Protein AF-J2X659-F1 (afdb_monomer_lite)

Secondary structure (DSSP, 8-state):
-PPPTT-SSS--HHHHHHHHHTPPP---EEEEEEEETTEEEEEEEE-SSS-EEPPSEEEEEEEEEEEEEE-SSEEEEE-SSEEEEEE-S--EE-TT-EEEEEEEEEEEEEEEEEEEE-

Radius of gyration: 15.5 Å; chains: 1; bounding box: 34×27×44 Å

Structure (mmCIF, N/CA/C/O backbone):
data_AF-J2X659-F1
#
_entry.id   AF-J2X659-F1
#
loop_
_atom_site.group_PDB
_atom_site.id
_atom_site.type_symbol
_atom_site.label_atom_id
_atom_site.label_alt_id
_atom_site.label_comp_id
_atom_site.label_asym_id
_atom_site.label_entity_id
_atom_site.label_seq_id
_atom_site.pdbx_PDB_ins_code
_atom_site.Cartn_x
_atom_site.Cartn_y
_atom_site.Cartn_z
_atom_site.occupancy
_atom_site.B_iso_or_equiv
_atom_site.auth_seq_id
_atom_site.auth_comp_id
_atom_site.auth_asym_id
_atom_site.auth_atom_id
_atom_site.pdbx_PDB_model_num
ATOM 1 N N . PRO A 1 1 ? -17.705 13.266 19.387 1.00 60.16 1 PRO A N 1
ATOM 2 C CA . PRO A 1 1 ? -17.904 13.437 17.926 1.00 60.16 1 PRO A CA 1
ATOM 3 C C . PRO A 1 1 ? -17.581 12.139 17.170 1.00 60.16 1 PRO A C 1
ATOM 5 O O . PRO A 1 1 ? -16.553 11.529 17.447 1.00 60.16 1 PRO A O 1
ATOM 8 N N . LEU A 1 2 ? -18.467 11.701 16.269 1.00 69.88 2 LEU A N 1
ATOM 9 C CA . LEU A 1 2 ? -18.193 10.577 15.367 1.00 69.88 2 LEU A CA 1
ATOM 10 C C . LEU A 1 2 ? -17.321 11.067 14.196 1.00 69.88 2 LEU A C 1
ATOM 12 O O . LEU A 1 2 ? -17.586 12.156 13.682 1.00 69.88 2 LEU A O 1
ATOM 16 N N . PRO A 1 3 ? -16.293 10.311 13.781 1.00 64.50 3 PRO A N 1
ATOM 17 C CA . PRO A 1 3 ? -15.435 10.679 12.663 1.00 64.50 3 PRO A CA 1
ATOM 18 C C . PRO A 1 3 ? -16.218 10.618 11.355 1.00 64.50 3 PRO A C 1
ATOM 20 O O . PRO A 1 3 ? -16.951 9.665 11.084 1.00 64.50 3 PRO A O 1
ATOM 23 N N . LEU A 1 4 ? -16.031 11.642 10.531 1.00 73.00 4 LEU A N 1
ATOM 24 C CA . LEU A 1 4 ? -16.535 11.662 9.165 1.00 73.00 4 LEU A CA 1
ATOM 25 C C . LEU A 1 4 ? -15.557 10.939 8.232 1.00 73.00 4 LEU A C 1
ATOM 27 O O . LEU A 1 4 ? -14.372 10.777 8.538 1.00 73.00 4 LEU A O 1
ATOM 31 N N . ALA A 1 5 ? -16.046 10.522 7.064 1.00 62.88 5 ALA A N 1
ATOM 32 C CA . ALA A 1 5 ? -15.188 9.974 6.022 1.00 62.88 5 ALA A CA 1
ATOM 33 C C . ALA A 1 5 ? -14.087 10.990 5.658 1.00 62.88 5 ALA A C 1
ATOM 35 O O . ALA A 1 5 ? -14.376 12.135 5.316 1.00 62.88 5 ALA A O 1
ATOM 36 N N . GLY A 1 6 ? -12.824 10.570 5.759 1.00 61.81 6 GLY A N 1
ATOM 37 C CA . GLY A 1 6 ? -11.662 11.419 5.479 1.00 61.81 6 GLY A CA 1
ATOM 38 C C . GLY A 1 6 ? -11.136 12.233 6.665 1.00 61.81 6 GLY A C 1
ATOM 39 O O . GLY A 1 6 ? -10.159 12.963 6.492 1.00 61.81 6 GLY A O 1
ATOM 40 N N . ASP A 1 7 ? -11.711 12.104 7.866 1.00 67.56 7 ASP A N 1
ATOM 41 C CA . ASP A 1 7 ? -11.175 12.777 9.050 1.00 67.56 7 ASP A CA 1
ATOM 42 C C . ASP A 1 7 ? -9.809 12.188 9.446 1.00 67.56 7 ASP A C 1
ATOM 44 O O . ASP A 1 7 ? -9.681 11.045 9.890 1.00 67.56 7 ASP A O 1
ATOM 48 N N . ARG A 1 8 ? -8.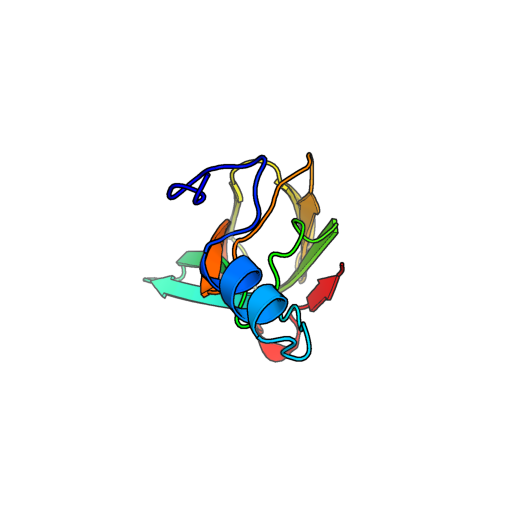745 12.976 9.252 1.00 66.75 8 ARG A N 1
ATOM 49 C CA . ARG A 1 8 ? -7.361 12.527 9.473 1.00 66.75 8 ARG A CA 1
ATOM 50 C C . ARG A 1 8 ? -6.982 12.530 10.955 1.00 66.75 8 ARG A C 1
ATOM 52 O O . ARG A 1 8 ? -6.006 11.877 11.319 1.00 66.75 8 ARG A O 1
ATOM 59 N N . ARG A 1 9 ? -7.742 13.222 11.815 1.00 73.62 9 ARG A N 1
ATOM 60 C CA . ARG A 1 9 ? -7.416 13.387 13.246 1.00 73.62 9 ARG A CA 1
ATOM 61 C C . ARG A 1 9 ? -8.072 12.356 14.156 1.00 73.62 9 ARG A C 1
ATOM 63 O O . ARG A 1 9 ? -7.558 12.102 15.238 1.00 73.62 9 ARG A O 1
ATOM 70 N N . ALA A 1 10 ? -9.170 11.754 13.718 1.00 79.69 10 ALA A N 1
ATOM 71 C CA . ALA A 1 10 ? -9.871 10.708 14.450 1.00 79.69 10 ALA A CA 1
ATOM 72 C C . ALA A 1 10 ? -9.705 9.367 13.734 1.00 79.69 10 ALA A C 1
ATOM 74 O O . ALA A 1 10 ? -9.568 9.346 12.515 1.00 79.69 10 ALA A O 1
ATOM 75 N N . TRP A 1 11 ? -9.697 8.256 14.470 1.00 83.31 11 TRP A N 1
ATOM 76 C CA . TRP A 1 11 ? -9.741 6.914 13.878 1.00 83.31 11 TRP A CA 1
ATOM 77 C C . TRP A 1 11 ? -10.950 6.751 12.951 1.00 83.31 11 TRP A C 1
ATOM 79 O O . TRP A 1 11 ? -11.965 7.415 13.142 1.00 83.31 11 TRP A O 1
ATOM 89 N N . SER A 1 12 ? -10.869 5.858 11.962 1.00 88.00 12 SER A N 1
ATOM 90 C CA . SER A 1 12 ? -12.042 5.494 11.160 1.00 88.00 12 SER A CA 1
ATOM 91 C C . SER A 1 12 ? -13.165 4.904 12.025 1.00 88.00 12 SER A C 1
ATOM 93 O O . SER A 1 12 ? -12.923 4.387 13.119 1.00 88.00 12 SER A O 1
ATOM 95 N N . LEU A 1 13 ? -14.405 4.939 11.520 1.00 88.75 13 LEU A N 1
ATOM 96 C CA . LEU A 1 13 ? -15.563 4.341 12.202 1.00 88.75 13 LEU A CA 1
ATOM 97 C C . LEU A 1 13 ? -15.360 2.849 12.499 1.00 88.75 13 LEU A C 1
ATOM 99 O O . LEU A 1 13 ? -15.757 2.383 13.565 1.00 88.75 13 LEU A O 1
ATOM 103 N N . THR A 1 14 ? -14.708 2.119 11.592 1.00 90.31 14 THR A N 1
ATOM 104 C CA . THR A 1 14 ? -14.374 0.701 11.775 1.00 90.31 14 THR A CA 1
ATOM 105 C C . THR A 1 14 ? -13.456 0.506 12.979 1.00 90.31 14 THR A C 1
ATOM 107 O O . THR A 1 14 ? -13.776 -0.280 13.872 1.00 90.31 14 THR A O 1
ATOM 110 N N . THR A 1 15 ? -12.370 1.281 13.044 1.00 92.12 15 THR A N 1
ATOM 111 C CA . THR A 1 15 ? -11.409 1.232 14.153 1.00 92.12 15 THR A CA 1
ATOM 112 C C . THR A 1 15 ? -12.052 1.653 15.472 1.00 92.12 15 THR A C 1
ATOM 114 O O . THR A 1 15 ? -11.901 0.963 16.477 1.00 92.12 15 THR A O 1
ATOM 117 N N . LEU A 1 16 ? -12.836 2.738 15.488 1.00 90.88 16 LEU A N 1
ATOM 118 C CA . LEU A 1 16 ? -13.556 3.148 16.699 1.00 90.88 16 LEU A CA 1
ATOM 119 C C . LEU A 1 16 ? -14.532 2.082 17.185 1.00 90.88 16 LEU A C 1
ATOM 121 O O . LEU A 1 16 ? -14.620 1.845 18.387 1.00 90.88 16 LEU A O 1
ATOM 125 N N . GLY A 1 17 ? -15.261 1.444 16.269 1.00 91.12 17 GLY A N 1
ATOM 126 C CA . GLY A 1 17 ? -16.185 0.372 16.612 1.00 91.12 17 GLY A CA 1
ATOM 127 C C . GLY A 1 17 ? -15.473 -0.818 17.254 1.00 91.12 17 GLY A C 1
ATOM 128 O O . GLY A 1 17 ? -15.959 -1.337 18.254 1.00 91.12 17 GLY A O 1
ATOM 129 N N . ALA A 1 18 ? -14.320 -1.219 16.710 1.00 92.19 18 ALA A N 1
ATOM 130 C CA . ALA A 1 18 ? -13.505 -2.303 17.259 1.00 92.19 18 ALA A CA 1
ATOM 131 C C . ALA A 1 18 ? -12.998 -1.975 18.672 1.00 92.19 18 ALA A C 1
ATOM 133 O O . ALA A 1 18 ? -13.172 -2.772 19.592 1.00 92.19 18 ALA A O 1
ATOM 134 N N . VAL A 1 19 ? -12.476 -0.760 18.875 1.00 92.81 19 VAL A N 1
ATOM 135 C CA . VAL A 1 19 ? -12.030 -0.291 20.197 1.00 92.81 19 VAL A CA 1
ATOM 136 C C . VAL A 1 19 ? -13.182 -0.264 21.200 1.00 92.81 19 VAL A C 1
ATOM 138 O O . VAL A 1 19 ? -13.035 -0.760 22.312 1.00 92.81 19 VAL A O 1
ATOM 141 N N . ALA A 1 20 ? -14.337 0.284 20.816 1.00 93.62 20 ALA A N 1
ATOM 142 C CA . ALA A 1 20 ? -15.493 0.394 21.704 1.00 93.62 20 ALA A CA 1
ATOM 143 C C . ALA A 1 20 ? -16.037 -0.973 22.151 1.00 93.62 20 ALA A C 1
ATOM 145 O O . ALA A 1 20 ? -16.585 -1.081 23.246 1.00 93.62 20 ALA A O 1
ATOM 146 N N . ARG A 1 21 ? -15.884 -2.012 21.320 1.00 94.62 21 ARG A N 1
ATOM 147 C CA . ARG A 1 21 ? -16.257 -3.395 21.655 1.00 94.62 21 ARG A CA 1
ATOM 148 C C . ARG A 1 21 ? -15.168 -4.169 22.402 1.00 94.62 21 ARG A C 1
ATOM 150 O O . ARG A 1 21 ? -15.463 -5.235 22.930 1.00 94.62 21 ARG A O 1
ATOM 157 N N . GLY A 1 22 ? -13.943 -3.645 22.467 1.00 93.50 22 GLY A N 1
ATOM 158 C CA . GLY A 1 22 ? -12.792 -4.367 23.010 1.00 93.50 22 GLY A CA 1
ATOM 159 C C . GLY A 1 22 ? -12.288 -5.486 22.092 1.00 93.50 22 GLY A C 1
ATOM 160 O O . GLY A 1 22 ? -11.704 -6.452 22.579 1.00 93.50 22 GLY A O 1
ATOM 161 N N . ASP A 1 23 ? -12.523 -5.374 20.781 1.00 94.88 23 ASP A N 1
ATOM 162 C CA . ASP A 1 23 ? -12.028 -6.338 19.798 1.00 94.88 23 ASP A CA 1
ATOM 163 C C . ASP A 1 23 ? -10.489 -6.298 19.747 1.00 94.88 23 ASP A C 1
ATOM 165 O O . ASP A 1 23 ? -9.871 -5.239 19.896 1.00 94.88 23 ASP A O 1
ATOM 169 N N . ALA A 1 24 ? -9.856 -7.443 19.470 1.00 94.12 24 ALA A N 1
ATOM 170 C CA . ALA A 1 24 ? -8.429 -7.467 19.165 1.00 94.12 24 ALA A CA 1
ATOM 171 C C . ALA A 1 24 ? -8.159 -6.625 17.909 1.00 94.12 24 ALA A C 1
ATOM 173 O O . ALA A 1 24 ? -8.783 -6.828 16.862 1.00 94.12 24 ALA A O 1
ATOM 174 N N . LEU A 1 25 ? -7.249 -5.660 18.031 1.00 94.25 25 LEU A N 1
ATOM 175 C CA . LEU A 1 25 ? -6.892 -4.756 16.947 1.00 94.25 25 LEU A CA 1
ATOM 176 C C . LEU A 1 25 ? -5.790 -5.367 16.093 1.00 94.25 25 LEU A C 1
ATOM 178 O O . LEU A 1 25 ? -4.781 -5.842 16.609 1.00 94.25 25 LEU A O 1
ATOM 182 N N . ASP A 1 26 ? -5.985 -5.307 14.786 1.00 93.94 26 ASP A N 1
ATOM 183 C CA . ASP A 1 26 ? -5.099 -5.899 13.804 1.00 93.94 26 ASP A CA 1
ATOM 184 C C . ASP A 1 26 ? -5.018 -5.006 12.562 1.00 93.94 26 ASP A C 1
ATOM 186 O O . ASP A 1 26 ? -6.032 -4.597 11.983 1.00 93.94 26 ASP A O 1
ATOM 190 N N . SER A 1 27 ? -3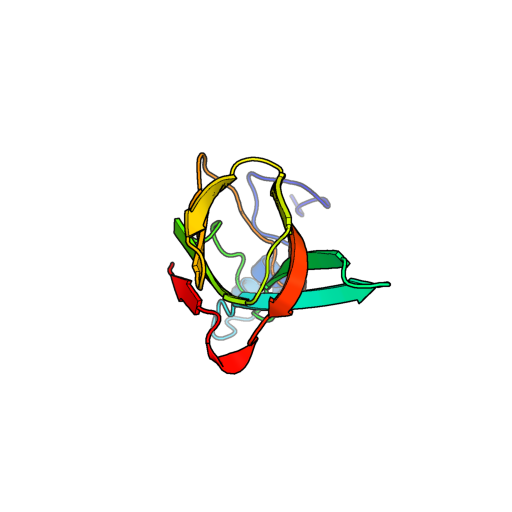.786 -4.692 12.166 1.00 88.69 27 SER A N 1
ATOM 191 C CA . SER A 1 27 ? -3.456 -3.982 10.934 1.00 88.69 27 SER A CA 1
ATOM 192 C C . SER A 1 27 ? -2.885 -4.973 9.929 1.00 88.69 27 SER A C 1
ATOM 194 O O . SER A 1 27 ? -1.795 -5.506 10.137 1.00 88.69 27 SER A O 1
ATOM 196 N N . ARG A 1 28 ? -3.580 -5.176 8.808 1.00 93.06 28 ARG A N 1
ATOM 197 C CA . ARG A 1 28 ? -3.121 -6.058 7.728 1.00 93.06 28 ARG A CA 1
ATOM 198 C C . ARG A 1 28 ? -3.137 -5.320 6.409 1.00 93.06 28 ARG A C 1
ATOM 200 O O . ARG A 1 28 ? -4.201 -5.064 5.851 1.00 93.06 28 ARG A O 1
ATOM 207 N N . LEU A 1 29 ? -1.950 -4.991 5.915 1.00 93.25 29 LEU A N 1
ATOM 208 C CA . LEU A 1 29 ? -1.770 -4.405 4.596 1.00 93.25 29 LEU A CA 1
ATOM 209 C C . LEU A 1 29 ? -1.496 -5.499 3.568 1.00 93.25 29 LEU A C 1
ATOM 211 O O . LEU A 1 29 ? -0.733 -6.428 3.810 1.00 93.25 29 LEU A O 1
ATOM 215 N N . SER A 1 30 ? -2.114 -5.346 2.406 1.00 92.56 30 SER A N 1
ATOM 216 C CA . SER A 1 30 ? -1.906 -6.192 1.234 1.00 92.56 30 SER A CA 1
ATOM 217 C C . SER A 1 30 ? -1.670 -5.309 0.018 1.00 92.56 30 SER A C 1
ATOM 219 O O . SER A 1 30 ? -2.253 -4.225 -0.071 1.00 92.56 30 SER A O 1
ATOM 221 N N . VAL A 1 31 ? -0.811 -5.758 -0.894 1.00 93.56 31 VAL A N 1
ATOM 222 C CA . VAL A 1 31 ? -0.659 -5.131 -2.208 1.00 93.56 31 VAL A CA 1
ATOM 223 C C . VAL A 1 31 ? -1.740 -5.689 -3.123 1.00 93.56 31 VAL A C 1
ATOM 225 O O . VAL A 1 31 ? -1.864 -6.900 -3.276 1.00 93.56 31 VAL A O 1
ATOM 228 N N . GLU A 1 32 ? -2.492 -4.801 -3.755 1.00 93.81 32 GLU A N 1
ATOM 229 C CA . GLU A 1 32 ? -3.438 -5.131 -4.810 1.00 93.81 32 GLU A CA 1
ATOM 230 C C . GLU A 1 32 ? -2.930 -4.559 -6.127 1.00 93.81 32 GLU A C 1
ATOM 232 O O . GLU A 1 32 ? -2.626 -3.364 -6.218 1.00 93.81 32 GLU A O 1
ATOM 237 N N . LEU A 1 33 ? -2.850 -5.425 -7.140 1.00 92.75 33 LEU A N 1
ATOM 238 C CA . LEU A 1 33 ? -2.520 -5.033 -8.504 1.00 92.75 33 LEU A CA 1
ATOM 239 C C . LEU A 1 33 ? -3.742 -5.228 -9.391 1.00 92.75 33 LEU A C 1
ATOM 241 O O . LEU A 1 33 ? -4.305 -6.323 -9.430 1.00 92.75 33 LEU A O 1
ATOM 245 N N . SER A 1 34 ? -4.101 -4.192 -10.138 1.00 92.50 34 SER A N 1
ATOM 246 C CA . SER A 1 34 ? -5.079 -4.288 -11.218 1.00 92.50 34 SER A CA 1
ATOM 247 C C . SER A 1 34 ? -4.343 -4.176 -12.544 1.00 92.50 34 SER A C 1
ATOM 249 O O . SER A 1 34 ? -3.693 -3.165 -12.793 1.00 92.50 34 SER A O 1
ATOM 251 N N . ALA A 1 35 ? -4.405 -5.221 -13.369 1.00 90.94 35 ALA A N 1
ATOM 252 C CA . ALA A 1 35 ? -3.709 -5.271 -14.649 1.00 90.94 35 ALA A CA 1
ATOM 253 C C . ALA A 1 35 ? -4.672 -4.996 -15.810 1.00 90.94 35 ALA A C 1
ATOM 255 O O . ALA A 1 35 ? -5.705 -5.655 -15.931 1.00 90.94 35 ALA A O 1
ATOM 256 N N . GLN A 1 36 ? -4.299 -4.074 -16.693 1.00 90.50 36 GLN A N 1
ATOM 257 C CA . GLN A 1 36 ? -5.003 -3.785 -17.936 1.00 90.50 36 GLN A CA 1
ATOM 258 C C . GLN A 1 36 ? -3.983 -3.500 -19.044 1.00 90.50 36 GLN A C 1
ATOM 260 O O . GLN A 1 36 ? -3.221 -2.542 -18.966 1.00 90.50 36 GLN A O 1
ATOM 265 N N . ASP A 1 37 ? -3.927 -4.356 -20.067 1.00 86.94 37 ASP A N 1
ATOM 266 C CA . ASP A 1 37 ? -3.050 -4.192 -21.241 1.00 86.94 37 ASP A CA 1
ATOM 267 C C . ASP A 1 37 ? -1.572 -3.898 -20.894 1.00 86.94 37 ASP A C 1
ATOM 269 O O . ASP A 1 37 ? -0.939 -2.973 -21.416 1.00 86.94 37 ASP A O 1
ATOM 273 N N . GLY A 1 38 ? -1.023 -4.675 -19.952 1.00 85.19 38 GLY A N 1
ATOM 274 C CA . GLY A 1 38 ? 0.365 -4.556 -19.481 1.00 85.19 38 GLY A CA 1
ATOM 275 C C . GLY A 1 38 ? 0.634 -3.362 -18.559 1.00 85.19 38 GLY A C 1
ATOM 276 O O . GLY A 1 38 ? 1.764 -3.195 -18.103 1.00 85.19 38 GLY A O 1
ATOM 277 N N . LEU A 1 39 ? -0.379 -2.541 -18.272 1.00 92.00 39 LEU A N 1
ATOM 278 C CA . LEU A 1 39 ? -0.363 -1.526 -17.226 1.00 92.00 39 LEU A CA 1
ATOM 279 C C . LEU A 1 39 ? -0.889 -2.135 -15.924 1.00 92.00 39 LEU A C 1
ATOM 281 O O . LEU A 1 39 ? -1.927 -2.788 -15.922 1.00 92.00 39 LEU A O 1
ATOM 285 N N . TYR A 1 40 ? -0.183 -1.908 -14.826 1.00 94.75 40 TYR A N 1
ATOM 286 C CA . TYR A 1 40 ? -0.540 -2.362 -13.492 1.00 94.75 40 TYR A CA 1
ATOM 287 C C . TYR A 1 40 ? -0.766 -1.147 -12.603 1.00 94.75 40 TYR A C 1
ATOM 289 O O . TYR A 1 40 ? 0.179 -0.409 -12.323 1.00 94.75 40 TYR A O 1
ATOM 297 N N . ASP A 1 41 ? -1.990 -0.967 -12.122 1.00 94.88 41 ASP A N 1
ATOM 298 C CA . ASP A 1 41 ? -2.269 -0.056 -11.018 1.00 94.88 41 ASP A CA 1
ATOM 299 C C . ASP A 1 41 ? -1.899 -0.741 -9.707 1.00 94.88 41 ASP A C 1
ATOM 301 O O . ASP A 1 41 ? -2.343 -1.857 -9.428 1.00 94.88 41 ASP A O 1
ATOM 305 N N . ILE A 1 42 ? -1.083 -0.070 -8.900 1.00 94.94 42 ILE A N 1
ATOM 306 C CA . ILE A 1 42 ? -0.550 -0.591 -7.645 1.00 94.94 42 ILE A CA 1
ATOM 307 C C . ILE A 1 42 ? -1.228 0.143 -6.499 1.00 94.94 42 ILE A C 1
ATOM 309 O O . ILE A 1 42 ? -1.140 1.370 -6.367 1.00 94.94 42 ILE A O 1
ATOM 313 N N . SER A 1 43 ? -1.865 -0.612 -5.612 1.00 94.94 43 SER A N 1
ATOM 314 C CA . SER A 1 43 ? -2.493 -0.054 -4.422 1.00 94.94 43 SER A CA 1
ATOM 315 C C . SER A 1 43 ? -2.267 -0.914 -3.186 1.00 94.94 43 SER A C 1
ATOM 317 O O . SER A 1 43 ? -1.947 -2.094 -3.268 1.00 94.94 43 SER A O 1
ATOM 319 N N . LEU A 1 44 ? -2.403 -0.295 -2.019 1.00 94.50 44 LEU A N 1
ATOM 320 C CA . LEU A 1 44 ? -2.399 -0.958 -0.725 1.00 94.50 44 LEU A CA 1
ATOM 321 C C . LEU A 1 44 ? -3.819 -1.010 -0.193 1.00 94.50 44 LEU A C 1
ATOM 323 O O . LEU A 1 44 ? -4.490 0.024 -0.146 1.00 94.50 44 LEU A O 1
ATOM 327 N N . ARG A 1 45 ? -4.240 -2.175 0.290 1.00 94.88 45 ARG A N 1
ATOM 328 C CA . ARG A 1 45 ? -5.512 -2.349 0.987 1.00 94.88 45 ARG A CA 1
ATOM 329 C C . ARG A 1 45 ? -5.280 -2.763 2.427 1.00 94.88 45 ARG A C 1
ATOM 331 O O . ARG A 1 45 ? -4.578 -3.741 2.684 1.00 94.88 45 ARG A O 1
ATOM 338 N N . ASN A 1 46 ? -5.888 -2.023 3.351 1.00 95.31 46 ASN A N 1
ATOM 339 C CA . ASN A 1 46 ? -5.937 -2.392 4.757 1.00 95.31 46 ASN A CA 1
ATOM 340 C C . ASN A 1 46 ? -7.137 -3.312 4.992 1.00 95.31 46 ASN A C 1
ATOM 342 O O . ASN A 1 46 ? -8.282 -2.868 5.005 1.00 95.31 46 ASN A O 1
ATOM 346 N N . GLN A 1 47 ? -6.869 -4.601 5.158 1.00 94.94 47 GLN A N 1
ATOM 347 C CA . GLN A 1 47 ? -7.867 -5.637 5.429 1.00 94.94 47 GLN A CA 1
ATOM 348 C C . GLN A 1 47 ? -8.120 -5.832 6.936 1.00 94.94 47 GLN A C 1
ATOM 350 O O . GLN A 1 47 ? -8.930 -6.673 7.328 1.00 94.94 47 GLN A O 1
ATOM 355 N N . GLY A 1 48 ? -7.403 -5.088 7.780 1.00 93.94 48 GLY A N 1
ATOM 356 C CA . GLY A 1 48 ? -7.538 -5.107 9.229 1.00 93.94 48 GLY A CA 1
ATOM 357 C C . GLY A 1 48 ? -8.692 -4.248 9.749 1.00 93.94 48 GLY A C 1
ATOM 358 O O . GLY A 1 48 ? -9.370 -3.541 8.998 1.00 93.94 48 GLY A O 1
ATOM 359 N N . ASN A 1 49 ? -8.889 -4.299 11.066 1.00 94.44 49 ASN A N 1
ATOM 360 C CA . ASN A 1 49 ? -9.834 -3.450 11.797 1.00 94.44 49 ASN A CA 1
ATOM 361 C C . ASN A 1 49 ? -9.151 -2.246 12.470 1.00 94.44 49 ASN A C 1
ATOM 363 O O . ASN A 1 49 ? -9.840 -1.454 13.107 1.00 94.44 49 ASN A O 1
ATOM 367 N N . LEU A 1 50 ? -7.830 -2.103 12.315 1.00 94.81 50 LEU A N 1
ATOM 368 C CA . LEU A 1 50 ? -7.041 -0.988 12.821 1.00 94.81 50 LEU A CA 1
ATOM 369 C C . LEU A 1 50 ? -6.526 -0.115 11.674 1.00 94.81 50 LEU A C 1
ATOM 371 O O . LEU A 1 50 ? -5.862 -0.586 10.749 1.00 94.81 50 LEU A O 1
ATOM 375 N N . ASP A 1 51 ? -6.790 1.187 11.756 1.00 93.31 51 ASP A N 1
ATOM 376 C CA . ASP A 1 51 ? -6.181 2.185 10.880 1.00 93.31 51 ASP A CA 1
ATOM 377 C C . ASP A 1 51 ? -4.650 2.073 10.924 1.00 93.31 51 ASP A C 1
ATOM 379 O O . ASP A 1 51 ? -4.050 2.053 11.994 1.00 93.31 51 ASP A O 1
ATOM 383 N N . THR A 1 52 ? -4.001 2.052 9.763 1.00 92.75 52 THR A N 1
ATOM 384 C CA . THR A 1 52 ? -2.552 1.815 9.662 1.00 92.75 52 THR A CA 1
ATOM 385 C C . THR A 1 52 ? -1.858 3.022 9.054 1.00 92.75 52 THR A C 1
ATOM 387 O O . THR A 1 52 ? -2.410 3.663 8.157 1.00 92.75 52 THR A O 1
ATOM 390 N N . ALA A 1 53 ? -0.656 3.354 9.527 1.00 91.75 53 ALA A N 1
ATOM 391 C CA . ALA A 1 53 ? 0.183 4.343 8.859 1.00 91.75 53 ALA A CA 1
ATOM 392 C C . ALA A 1 53 ? 0.509 3.899 7.423 1.00 91.75 53 ALA A C 1
ATOM 394 O O . ALA A 1 53 ? 0.369 2.727 7.066 1.00 91.75 53 ALA A O 1
ATOM 395 N N . TRP A 1 54 ? 0.928 4.833 6.574 1.00 91.88 54 TRP A N 1
ATOM 396 C CA . TRP A 1 54 ? 1.509 4.438 5.296 1.00 91.88 54 TRP A CA 1
ATOM 397 C C . TRP A 1 54 ? 2.804 3.663 5.552 1.00 91.88 54 TRP A C 1
ATOM 399 O O . TRP A 1 54 ? 3.637 4.153 6.325 1.00 91.88 54 TRP A O 1
ATOM 409 N N . PRO A 1 55 ? 2.975 2.490 4.922 1.00 92.75 55 PRO A N 1
ATOM 410 C CA . PRO A 1 55 ? 4.195 1.716 5.074 1.00 92.75 55 PRO A CA 1
ATOM 411 C C . PRO A 1 55 ? 5.404 2.529 4.624 1.00 92.75 55 PRO A C 1
ATOM 413 O O . PRO A 1 55 ? 5.329 3.283 3.650 1.00 92.75 55 PRO A O 1
ATOM 416 N N . GLU A 1 56 ? 6.522 2.377 5.328 1.00 94.06 56 GLU A N 1
ATOM 417 C CA . GLU A 1 56 ? 7.782 3.023 4.959 1.00 94.06 56 GLU A CA 1
ATOM 418 C C . GLU A 1 56 ? 8.212 2.667 3.549 1.00 94.06 56 GLU A C 1
ATOM 420 O O . GLU A 1 56 ? 8.679 3.534 2.801 1.00 94.06 56 GLU A O 1
ATOM 425 N N . ARG A 1 57 ? 8.037 1.395 3.187 1.00 94.38 57 ARG A N 1
ATOM 426 C CA . ARG A 1 57 ? 8.499 0.871 1.912 1.00 94.38 57 ARG A CA 1
ATOM 427 C C . ARG A 1 57 ? 7.569 -0.203 1.370 1.00 94.38 57 ARG A C 1
ATOM 429 O O . ARG A 1 57 ? 7.186 -1.124 2.083 1.00 94.38 57 ARG A O 1
ATOM 436 N N . VAL A 1 58 ? 7.283 -0.134 0.078 1.00 94.38 58 VAL A N 1
ATOM 437 C CA . VAL A 1 58 ? 6.650 -1.214 -0.686 1.00 94.38 58 VAL A CA 1
ATOM 438 C C . VAL A 1 58 ? 7.618 -1.646 -1.773 1.00 94.38 58 VAL A C 1
ATOM 440 O O . VAL A 1 58 ? 8.118 -0.805 -2.518 1.00 94.38 58 VAL A O 1
ATOM 443 N N . THR A 1 59 ? 7.897 -2.939 -1.868 1.00 94.56 59 THR A N 1
ATOM 444 C CA . THR A 1 59 ? 8.742 -3.505 -2.921 1.00 94.56 59 THR A CA 1
ATOM 445 C C . THR A 1 59 ? 7.924 -4.436 -3.797 1.00 94.56 59 THR A C 1
ATOM 447 O O . THR A 1 59 ? 7.130 -5.224 -3.291 1.00 94.56 59 THR A O 1
ATOM 450 N N . LEU A 1 60 ? 8.103 -4.340 -5.113 1.00 94.00 60 LEU A N 1
ATOM 451 C CA . LEU A 1 60 ? 7.472 -5.221 -6.091 1.00 94.00 60 LEU A CA 1
ATOM 452 C C . LEU A 1 60 ? 8.557 -5.895 -6.919 1.00 94.00 60 LEU A C 1
ATOM 454 O O . LEU A 1 60 ? 9.364 -5.206 -7.544 1.00 94.00 60 LEU A O 1
ATOM 458 N N . ALA A 1 61 ? 8.554 -7.225 -6.945 1.00 93.69 61 ALA A N 1
ATOM 459 C CA . ALA A 1 61 ? 9.373 -7.989 -7.875 1.00 93.69 61 ALA A CA 1
ATOM 460 C C . ALA A 1 61 ? 8.756 -7.885 -9.276 1.00 93.69 61 ALA A C 1
ATOM 462 O O . ALA A 1 61 ? 7.588 -8.226 -9.479 1.00 93.69 61 ALA A O 1
ATOM 463 N N . VAL A 1 62 ? 9.519 -7.385 -10.241 1.00 93.75 62 VAL A N 1
ATOM 464 C CA . VAL A 1 62 ? 9.022 -7.055 -11.582 1.00 93.75 62 VAL A CA 1
ATOM 465 C C . VAL A 1 62 ? 9.943 -7.576 -12.671 1.00 93.75 62 VAL A C 1
ATOM 467 O O . VAL A 1 62 ? 11.087 -7.930 -12.416 1.00 93.75 62 VAL A O 1
ATOM 470 N N . GLN A 1 63 ? 9.451 -7.621 -13.905 1.00 92.12 63 GLN A N 1
ATOM 471 C CA . GLN A 1 63 ? 10.260 -7.894 -15.088 1.00 92.12 63 GLN A CA 1
ATOM 472 C C . GLN A 1 63 ? 9.788 -7.028 -16.255 1.00 92.12 63 GLN A C 1
ATOM 474 O O . GLN A 1 63 ? 8.589 -6.803 -16.429 1.00 92.12 63 GLN A O 1
ATOM 479 N N . GLY A 1 64 ? 10.747 -6.556 -17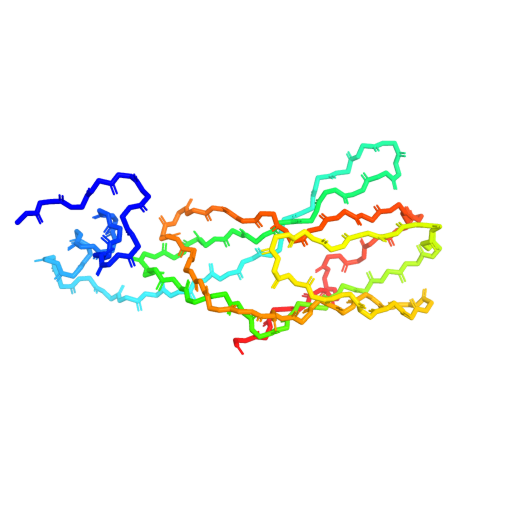.058 1.00 90.75 64 GLY A N 1
ATOM 480 C CA . GLY A 1 64 ? 10.478 -5.850 -18.312 1.00 90.75 64 GLY A CA 1
ATOM 481 C C . GLY A 1 64 ? 9.624 -4.595 -18.138 1.00 90.75 64 GLY A C 1
ATOM 482 O O . GLY A 1 64 ? 8.650 -4.426 -18.865 1.00 90.75 64 GLY A O 1
ATOM 483 N N . CYS A 1 65 ? 9.936 -3.756 -17.147 1.00 92.69 65 CYS A N 1
ATOM 484 C CA . CYS A 1 65 ? 9.210 -2.506 -16.932 1.00 92.69 65 CYS A CA 1
ATOM 485 C C . CYS A 1 65 ? 9.687 -1.403 -17.875 1.00 92.69 65 CYS A C 1
ATOM 487 O O . CYS A 1 65 ? 10.848 -1.002 -17.830 1.00 92.69 65 CYS A O 1
ATOM 489 N N . GLU A 1 66 ? 8.769 -0.893 -18.689 1.00 91.19 66 GLU A N 1
ATOM 490 C CA . GLU A 1 66 ? 9.008 0.172 -19.667 1.00 91.19 66 GLU A CA 1
ATOM 491 C C . GLU A 1 66 ? 8.711 1.564 -19.098 1.00 91.19 66 GLU A C 1
ATOM 493 O O . GLU A 1 66 ? 9.269 2.557 -19.558 1.00 91.19 66 GLU A O 1
ATOM 498 N N . GLY A 1 67 ? 7.849 1.650 -18.082 1.00 91.50 67 GLY A N 1
ATOM 499 C CA . GLY A 1 67 ? 7.521 2.912 -17.427 1.00 91.50 67 GLY A CA 1
ATOM 500 C C . GLY A 1 67 ? 6.864 2.692 -16.075 1.00 91.50 67 GLY A C 1
ATOM 501 O O . GLY A 1 67 ? 6.083 1.759 -15.911 1.00 91.50 67 GLY A O 1
ATOM 502 N N . VAL A 1 68 ? 7.192 3.535 -15.103 1.00 95.12 68 VAL A N 1
ATOM 503 C CA . VAL A 1 68 ? 6.652 3.480 -13.742 1.00 95.12 68 VAL A CA 1
ATOM 504 C C . VAL A 1 68 ? 6.525 4.899 -13.217 1.00 95.12 68 VAL A C 1
ATOM 506 O O . VAL A 1 68 ? 7.393 5.731 -13.480 1.00 95.12 68 VAL A O 1
ATOM 509 N N . ASP A 1 69 ? 5.477 5.153 -12.441 1.00 94.62 69 ASP A N 1
ATOM 510 C CA . ASP A 1 69 ? 5.341 6.389 -11.682 1.00 94.62 69 ASP A CA 1
ATOM 511 C C . ASP A 1 69 ? 4.807 6.116 -10.271 1.00 94.62 69 ASP A C 1
ATOM 513 O O . ASP A 1 69 ? 3.980 5.223 -10.052 1.00 94.62 69 ASP A O 1
ATOM 517 N N . ALA A 1 70 ? 5.286 6.899 -9.307 1.00 94.44 70 ALA A N 1
ATOM 518 C CA . ALA A 1 70 ? 4.799 6.871 -7.936 1.00 94.44 70 ALA A CA 1
ATOM 519 C C . ALA A 1 70 ? 3.769 7.980 -7.720 1.00 94.44 70 ALA A C 1
ATOM 521 O O . ALA A 1 70 ? 3.931 9.117 -8.152 1.00 94.44 70 ALA A O 1
ATOM 522 N N . LEU A 1 71 ? 2.706 7.661 -6.989 1.00 91.31 71 LEU A N 1
ATOM 523 C CA . LEU A 1 71 ? 1.616 8.583 -6.711 1.00 91.31 71 LEU A CA 1
ATOM 524 C C . LEU A 1 71 ? 1.627 9.053 -5.256 1.00 91.31 71 LEU A C 1
ATOM 526 O O . LEU A 1 71 ? 2.001 8.340 -4.325 1.00 91.31 71 LEU A O 1
ATOM 530 N N . ALA A 1 72 ? 1.116 10.271 -5.072 1.00 72.75 72 ALA A N 1
ATOM 531 C CA . ALA A 1 72 ? 0.574 10.775 -3.814 1.00 72.75 72 ALA A CA 1
ATOM 532 C C . ALA A 1 72 ? 1.473 10.561 -2.573 1.00 72.75 72 ALA A C 1
ATOM 534 O O . ALA A 1 72 ? 0.998 10.130 -1.524 1.00 72.75 72 ALA A O 1
ATOM 535 N N . GLY A 1 73 ? 2.759 10.905 -2.659 1.00 88.25 73 GLY A N 1
ATOM 536 C CA . GLY A 1 73 ? 3.658 10.902 -1.499 1.00 88.25 73 GLY A CA 1
ATOM 537 C C . GLY A 1 73 ? 4.469 9.621 -1.314 1.00 88.25 73 GLY A C 1
ATOM 538 O O . GLY A 1 73 ? 4.894 9.343 -0.195 1.00 88.25 73 GLY A O 1
ATOM 539 N N . TYR A 1 74 ? 4.713 8.879 -2.392 1.00 94.31 74 TYR A N 1
ATOM 540 C CA . TYR A 1 74 ? 5.806 7.913 -2.484 1.00 94.31 74 TYR A CA 1
ATOM 541 C C . TYR A 1 74 ? 6.867 8.409 -3.471 1.00 94.31 74 TYR A C 1
ATOM 543 O O . TYR A 1 74 ? 6.539 9.025 -4.481 1.00 94.31 74 TYR A O 1
ATOM 551 N N . ALA A 1 75 ? 8.133 8.131 -3.177 1.00 94.94 75 ALA A N 1
ATOM 552 C CA . ALA A 1 75 ? 9.231 8.205 -4.129 1.00 94.94 75 ALA A CA 1
ATOM 553 C C . ALA A 1 75 ? 9.475 6.823 -4.729 1.00 94.94 75 ALA A C 1
ATOM 555 O O . ALA A 1 75 ? 9.419 5.818 -4.018 1.00 94.94 75 ALA A O 1
ATOM 556 N N . LEU A 1 76 ? 9.781 6.791 -6.022 1.00 95.94 76 LEU A N 1
ATOM 557 C CA . LEU A 1 76 ? 10.119 5.575 -6.743 1.00 95.94 76 LEU A CA 1
ATOM 558 C C . LEU A 1 76 ? 11.634 5.423 -6.871 1.00 95.94 76 LEU A C 1
ATOM 560 O O . LEU A 1 76 ? 12.325 6.335 -7.319 1.00 95.94 76 LEU A O 1
ATOM 564 N N . GLN A 1 77 ? 12.116 4.221 -6.588 1.00 95.19 77 GLN A N 1
ATOM 565 C CA . GLN A 1 77 ? 13.398 3.723 -7.058 1.00 95.19 77 GLN A CA 1
ATOM 566 C C . GLN A 1 77 ? 13.152 2.483 -7.923 1.00 95.19 77 GLN A C 1
ATOM 568 O O . GLN A 1 77 ? 12.560 1.506 -7.463 1.00 95.19 77 GLN A O 1
ATOM 573 N N . GLN A 1 78 ? 13.602 2.530 -9.177 1.00 93.62 78 GLN A N 1
ATOM 574 C CA . GLN A 1 78 ? 13.430 1.456 -10.154 1.00 93.62 78 GLN A CA 1
ATOM 575 C C . GLN A 1 78 ? 14.765 0.759 -10.436 1.00 93.62 78 GLN A C 1
ATOM 577 O O . GLN A 1 78 ? 15.748 1.402 -10.801 1.00 93.62 78 GLN A O 1
ATOM 582 N N . SER A 1 79 ? 14.750 -0.566 -10.323 1.00 91.88 79 SER A N 1
ATOM 583 C CA . SER A 1 79 ? 15.778 -1.494 -10.797 1.00 91.88 79 SER A CA 1
ATOM 584 C C . SER A 1 79 ? 15.168 -2.430 -11.856 1.00 91.88 79 SER A C 1
ATOM 586 O O . SER A 1 79 ? 13.942 -2.486 -11.980 1.00 91.88 79 SER A O 1
ATOM 588 N N . PRO A 1 80 ? 15.977 -3.178 -12.632 1.00 90.00 80 PRO A N 1
ATOM 589 C CA . PRO A 1 80 ? 15.463 -4.060 -13.688 1.00 90.00 80 PRO A CA 1
ATOM 590 C C . PRO A 1 80 ? 14.462 -5.124 -13.208 1.00 90.00 80 PRO A C 1
ATOM 592 O O . PRO A 1 80 ? 13.575 -5.520 -13.963 1.00 90.00 80 PRO A O 1
ATOM 595 N N . ASP A 1 81 ? 14.619 -5.581 -11.969 1.00 93.06 81 ASP A N 1
ATOM 596 C CA . ASP A 1 81 ? 13.895 -6.688 -11.345 1.00 93.06 81 ASP A CA 1
ATOM 597 C C . ASP A 1 81 ? 13.074 -6.278 -10.109 1.00 93.06 81 ASP A C 1
ATOM 599 O O . ASP A 1 81 ? 12.324 -7.084 -9.554 1.00 93.06 81 ASP A O 1
ATOM 603 N N . LEU A 1 82 ? 13.196 -5.022 -9.671 1.00 94.12 82 LEU A N 1
ATOM 604 C CA . LEU A 1 82 ? 12.596 -4.545 -8.431 1.00 94.12 82 LEU A CA 1
ATOM 605 C C . LEU A 1 82 ? 12.135 -3.091 -8.545 1.00 94.12 82 LEU A C 1
ATOM 607 O O . LEU A 1 82 ? 12.917 -2.201 -8.880 1.00 94.12 82 LEU A O 1
ATOM 611 N N . LEU A 1 83 ? 10.884 -2.833 -8.173 1.00 95.31 83 LEU A N 1
ATOM 612 C CA . LEU A 1 83 ? 10.387 -1.484 -7.900 1.00 95.31 83 LEU A CA 1
ATOM 613 C C . LEU A 1 83 ? 10.329 -1.274 -6.397 1.00 95.31 83 LEU A C 1
ATOM 615 O O . LEU A 1 83 ? 9.798 -2.113 -5.675 1.00 95.31 83 LEU A O 1
ATOM 619 N N . THR A 1 84 ? 10.854 -0.150 -5.924 1.00 96.31 84 THR A N 1
ATOM 620 C CA . THR A 1 84 ? 10.818 0.231 -4.513 1.00 96.31 84 THR A CA 1
ATOM 621 C C . THR A 1 84 ? 10.131 1.578 -4.363 1.00 96.31 84 THR A C 1
ATOM 623 O O . THR A 1 84 ? 10.633 2.597 -4.831 1.00 96.31 84 THR A O 1
ATOM 626 N N . PHE A 1 85 ? 8.996 1.588 -3.676 1.00 96.12 85 PHE A N 1
ATOM 627 C CA . PHE A 1 85 ? 8.250 2.787 -3.320 1.00 96.12 85 PHE A CA 1
ATOM 628 C C . PHE A 1 85 ? 8.556 3.136 -1.867 1.00 96.12 85 PHE A C 1
ATOM 630 O O . PHE A 1 85 ? 8.278 2.332 -0.981 1.00 96.12 85 PHE A O 1
ATOM 637 N N . THR A 1 86 ? 9.114 4.316 -1.609 1.00 96.12 86 THR A N 1
ATOM 638 C CA . THR A 1 86 ? 9.440 4.793 -0.251 1.00 96.12 86 THR A CA 1
ATOM 639 C C . THR A 1 86 ? 8.546 5.968 0.117 1.00 96.12 86 THR A C 1
ATOM 641 O O . THR A 1 86 ? 8.405 6.891 -0.685 1.00 96.12 86 THR A O 1
ATOM 644 N N . ARG A 1 87 ? 7.924 5.959 1.301 1.00 94.44 87 ARG A N 1
ATOM 645 C CA . ARG A 1 87 ? 7.033 7.058 1.708 1.00 94.44 87 ARG A CA 1
ATOM 646 C C . ARG A 1 87 ? 7.804 8.378 1.833 1.00 94.44 87 ARG A C 1
ATOM 648 O O . ARG A 1 87 ? 8.903 8.414 2.376 1.00 94.44 87 ARG A O 1
ATOM 655 N N . LEU A 1 88 ? 7.202 9.468 1.368 1.00 93.06 88 LEU A N 1
ATOM 656 C CA . LEU A 1 88 ? 7.734 10.835 1.465 1.00 93.06 88 LEU A CA 1
ATOM 657 C C . LEU A 1 88 ? 7.071 11.666 2.565 1.00 93.06 88 LEU A C 1
ATOM 659 O O . LEU A 1 88 ? 7.514 12.773 2.859 1.00 93.06 88 LEU A O 1
ATOM 663 N N . GLY A 1 89 ? 5.994 11.163 3.158 1.00 87.62 89 GLY A N 1
ATOM 664 C CA . GLY A 1 89 ? 5.288 11.861 4.215 1.00 87.62 89 GLY A CA 1
ATOM 665 C C . GLY A 1 89 ? 4.326 10.955 4.955 1.00 87.62 89 GLY A C 1
ATOM 666 O O . GLY A 1 89 ? 4.078 9.811 4.562 1.00 87.62 89 GLY A O 1
ATOM 667 N N . ASP A 1 90 ? 3.777 11.506 6.028 1.00 86.75 90 ASP A N 1
ATOM 668 C CA . ASP A 1 90 ? 2.873 10.775 6.892 1.00 86.75 90 ASP A CA 1
ATOM 669 C C . ASP A 1 90 ? 1.465 10.708 6.311 1.00 86.75 90 ASP A C 1
ATOM 671 O O . ASP A 1 90 ? 0.895 11.658 5.756 1.00 86.75 90 ASP A O 1
ATOM 675 N N . GLY A 1 91 ? 0.847 9.561 6.527 1.00 88.06 91 GLY A N 1
ATOM 676 C CA . GLY A 1 91 ? -0.554 9.378 6.244 1.00 88.06 91 GLY A CA 1
ATOM 677 C C . GLY A 1 91 ? -1.072 8.097 6.855 1.00 88.06 91 GLY A C 1
ATOM 678 O O . GLY A 1 91 ? -0.336 7.316 7.452 1.00 88.06 91 GLY A O 1
ATOM 679 N N . ARG A 1 92 ? -2.381 7.908 6.717 1.00 90.56 92 ARG A N 1
ATOM 680 C CA . ARG A 1 92 ? -3.090 6.767 7.277 1.00 90.56 92 ARG A CA 1
ATOM 681 C C . ARG A 1 92 ? -3.960 6.122 6.211 1.00 90.56 92 ARG A C 1
ATOM 683 O O . ARG A 1 92 ? -4.526 6.824 5.371 1.00 90.56 92 ARG A O 1
ATOM 690 N N . ILE A 1 93 ? -4.045 4.802 6.244 1.00 92.25 93 ILE A N 1
ATOM 691 C CA . ILE A 1 93 ? -5.000 3.989 5.502 1.00 92.25 93 ILE A CA 1
ATOM 692 C C . ILE A 1 93 ? -6.021 3.509 6.531 1.00 92.25 93 ILE A C 1
ATOM 694 O O . ILE A 1 93 ? -5.686 2.763 7.455 1.00 92.25 93 ILE A O 1
ATOM 698 N N . ALA A 1 94 ? -7.259 3.986 6.405 1.00 94.06 94 ALA A N 1
ATOM 699 C CA . ALA A 1 94 ? -8.355 3.557 7.269 1.00 94.06 94 ALA A CA 1
ATOM 700 C C . ALA A 1 94 ? -8.533 2.032 7.210 1.00 94.06 94 ALA A C 1
ATOM 702 O O . ALA A 1 94 ? -8.254 1.423 6.177 1.00 94.06 94 ALA A O 1
ATOM 70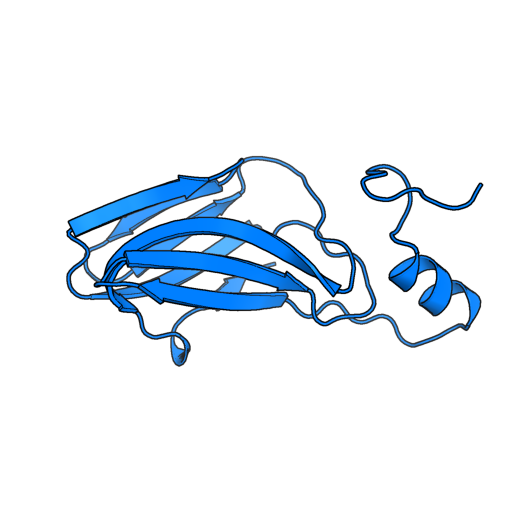3 N N . ALA A 1 95 ? -9.016 1.424 8.289 1.00 93.44 95 ALA A N 1
ATOM 704 C CA . ALA A 1 95 ? -9.441 0.026 8.280 1.00 93.44 95 ALA A CA 1
ATOM 705 C C . ALA A 1 95 ? -10.484 -0.231 7.171 1.00 93.44 95 ALA A C 1
ATOM 707 O O . ALA A 1 95 ? -11.464 0.508 7.044 1.00 93.44 95 ALA A O 1
ATOM 708 N N . GLY A 1 96 ? -10.250 -1.247 6.335 1.00 92.38 96 GLY A N 1
ATOM 709 C CA . GLY A 1 96 ? -11.031 -1.529 5.121 1.00 92.38 96 GLY A CA 1
ATOM 710 C C . GLY A 1 96 ? -10.750 -0.594 3.935 1.00 92.38 96 GLY A C 1
ATOM 711 O O . GLY A 1 96 ? -11.333 -0.773 2.864 1.00 92.38 96 GLY A O 1
ATOM 712 N N . GLY A 1 97 ? -9.891 0.409 4.119 1.00 92.69 97 GLY A N 1
ATOM 713 C CA . GLY A 1 97 ? -9.551 1.416 3.124 1.00 92.69 97 GLY A CA 1
ATOM 714 C C . GLY A 1 97 ? -8.472 0.964 2.145 1.00 92.69 97 GLY A C 1
ATOM 715 O O . GLY A 1 97 ? -7.731 0.009 2.386 1.00 92.69 97 GLY A O 1
ATOM 716 N N . GLN A 1 98 ? -8.365 1.706 1.045 1.00 93.50 98 GLN A N 1
ATOM 717 C CA . GLN A 1 98 ? -7.388 1.477 -0.014 1.00 93.50 98 GLN A CA 1
ATOM 718 C C . GLN A 1 98 ? -6.628 2.764 -0.335 1.00 93.50 98 GLN A C 1
ATOM 720 O O . GLN A 1 98 ? -7.147 3.873 -0.181 1.00 93.50 98 GLN A O 1
ATOM 725 N N . ARG A 1 99 ? -5.385 2.612 -0.785 1.00 92.62 99 ARG A N 1
ATOM 726 C CA . ARG A 1 99 ? -4.517 3.706 -1.200 1.00 92.62 99 ARG A CA 1
ATOM 727 C C . ARG A 1 99 ? -3.753 3.345 -2.466 1.00 92.62 99 ARG A C 1
ATOM 729 O O . ARG A 1 99 ? -2.991 2.390 -2.456 1.00 92.62 99 ARG A O 1
ATOM 736 N N . ALA A 1 100 ? -3.883 4.160 -3.508 1.00 94.25 100 ALA A N 1
ATOM 737 C CA . ALA A 1 100 ? -3.000 4.083 -4.667 1.00 94.25 100 ALA A CA 1
ATOM 738 C C . ALA A 1 100 ? -1.558 4.453 -4.273 1.00 94.25 100 ALA A C 1
ATOM 740 O O . ALA A 1 100 ? -1.341 5.448 -3.574 1.00 94.25 100 ALA A O 1
ATOM 741 N N . VAL A 1 101 ? -0.599 3.638 -4.711 1.00 94.44 101 VAL A N 1
ATOM 742 C CA . VAL A 1 101 ? 0.847 3.841 -4.517 1.00 94.44 101 VAL A CA 1
ATOM 743 C C . VAL A 1 101 ? 1.499 4.322 -5.806 1.00 94.44 101 VAL A C 1
ATOM 745 O O . VAL A 1 101 ? 2.405 5.147 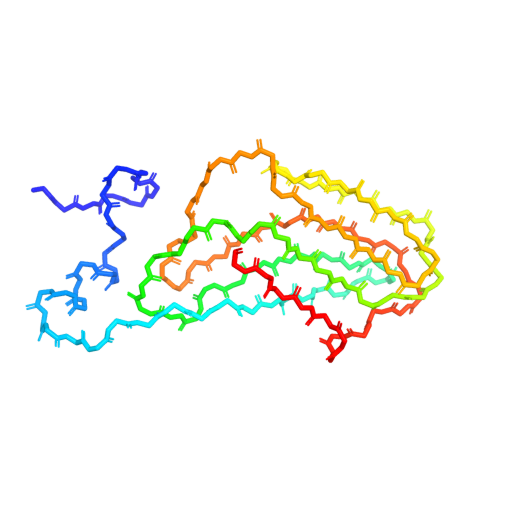-5.761 1.00 94.44 101 VAL A O 1
ATOM 748 N N . GLY A 1 102 ? 1.033 3.836 -6.953 1.00 94.94 102 GLY A N 1
ATOM 749 C CA . GLY A 1 102 ? 1.626 4.138 -8.245 1.00 94.94 102 GLY A CA 1
ATOM 750 C C . GLY A 1 102 ? 1.037 3.282 -9.351 1.00 94.94 102 GLY A C 1
ATOM 751 O O . GLY A 1 102 ? 0.085 2.533 -9.128 1.00 94.94 10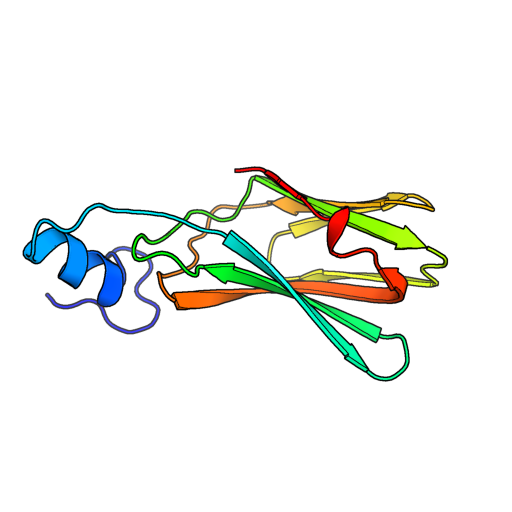2 GLY A O 1
ATOM 752 N N . TRP A 1 103 ? 1.643 3.369 -10.524 1.00 95.25 103 TRP A N 1
ATOM 753 C CA . TRP A 1 103 ? 1.370 2.470 -11.636 1.00 95.25 103 TRP A CA 1
ATOM 754 C C . TRP A 1 103 ? 2.680 2.037 -12.288 1.00 95.25 103 TRP A C 1
ATOM 756 O O . TRP A 1 103 ? 3.702 2.719 -12.189 1.00 95.25 103 TRP A O 1
ATOM 766 N N . ALA A 1 104 ? 2.650 0.891 -12.956 1.00 95.56 104 ALA A N 1
ATOM 767 C CA . ALA A 1 104 ? 3.799 0.343 -13.656 1.00 95.56 104 ALA A CA 1
ATOM 768 C C . ALA A 1 104 ? 3.367 -0.347 -14.950 1.00 95.56 104 ALA A C 1
ATOM 770 O O . ALA A 1 104 ? 2.437 -1.145 -14.955 1.00 95.56 104 ALA A O 1
ATOM 771 N N . ARG A 1 105 ? 4.051 -0.074 -16.056 1.00 94.81 105 ARG A N 1
ATOM 772 C CA . ARG A 1 105 ? 3.935 -0.831 -17.301 1.00 94.81 105 ARG A CA 1
ATOM 773 C C . ARG A 1 105 ? 5.071 -1.836 -17.352 1.00 94.81 105 ARG A C 1
ATOM 775 O O . ARG A 1 105 ? 6.211 -1.450 -17.597 1.00 94.81 105 ARG A O 1
ATOM 782 N N . CYS A 1 106 ? 4.758 -3.100 -17.097 1.00 92.38 106 CYS A N 1
ATOM 783 C CA . CYS A 1 106 ? 5.731 -4.186 -17.012 1.00 92.38 106 CYS A CA 1
ATOM 784 C C . CYS A 1 106 ? 5.237 -5.406 -17.780 1.00 92.38 106 CYS A C 1
ATOM 786 O O . CYS A 1 106 ? 4.034 -5.609 -17.929 1.00 92.38 106 CYS A O 1
ATOM 788 N N . THR A 1 107 ? 6.146 -6.266 -18.230 1.00 90.06 107 THR A N 1
ATOM 789 C CA . THR A 1 107 ? 5.736 -7.552 -18.812 1.00 90.06 107 THR A CA 1
ATOM 790 C C . THR A 1 107 ? 5.174 -8.480 -17.738 1.00 90.06 107 THR A C 1
ATOM 792 O O . THR A 1 107 ? 4.223 -9.218 -17.995 1.00 90.06 107 THR A O 1
ATOM 795 N N . LYS A 1 108 ? 5.713 -8.413 -16.513 1.00 87.56 108 LYS A N 1
ATOM 796 C CA . LYS A 1 108 ? 5.237 -9.194 -15.368 1.00 87.56 108 LYS A CA 1
ATOM 797 C C . LYS A 1 108 ? 5.525 -8.494 -14.040 1.00 87.56 108 LYS A C 1
ATOM 799 O O . LYS A 1 108 ? 6.595 -7.916 -13.864 1.00 87.56 108 LYS A O 1
ATOM 804 N N . ILE A 1 109 ? 4.601 -8.629 -13.090 1.00 86.12 109 ILE A N 1
ATOM 805 C CA . ILE A 1 109 ? 4.826 -8.340 -11.668 1.00 86.12 109 ILE A CA 1
ATOM 806 C C . ILE A 1 109 ? 4.539 -9.614 -10.872 1.00 86.12 109 ILE A C 1
ATOM 808 O O . ILE A 1 109 ? 3.470 -10.209 -11.013 1.00 86.12 109 ILE A O 1
ATOM 812 N N . ASP A 1 110 ? 5.497 -10.050 -10.060 1.00 86.50 110 ASP A N 1
ATOM 813 C CA . ASP A 1 110 ? 5.322 -11.178 -9.151 1.00 86.50 110 ASP A CA 1
ATOM 814 C C . ASP A 1 110 ? 4.754 -10.691 -7.811 1.00 86.50 110 ASP A C 1
ATOM 816 O O . ASP A 1 110 ? 5.457 -10.152 -6.950 1.00 86.50 110 ASP A O 1
ATOM 820 N N . GLN A 1 111 ? 3.446 -10.892 -7.634 1.00 76.75 111 GLN A N 1
ATOM 821 C CA . GLN A 1 111 ? 2.753 -10.568 -6.388 1.00 76.75 111 GLN A CA 1
ATOM 822 C C . GLN A 1 111 ? 3.301 -11.353 -5.189 1.00 76.75 111 GLN A C 1
ATOM 824 O O . GLN A 1 111 ? 3.330 -10.810 -4.090 1.00 76.75 111 GLN A O 1
ATOM 829 N N . GLY A 1 112 ? 3.778 -12.590 -5.378 1.00 71.81 112 GLY A N 1
ATOM 830 C CA . GLY A 1 112 ? 4.328 -13.407 -4.291 1.00 71.81 112 GLY A CA 1
ATOM 831 C C . GLY A 1 112 ? 5.682 -12.907 -3.780 1.00 71.81 112 GLY A C 1
ATOM 832 O O . GLY A 1 112 ? 6.029 -13.147 -2.627 1.00 71.81 112 GLY A O 1
ATOM 833 N N . GLY A 1 113 ? 6.424 -12.176 -4.617 1.00 69.94 113 GLY A N 1
ATOM 834 C CA . GLY A 1 113 ? 7.671 -11.498 -4.252 1.00 69.94 113 GLY A CA 1
ATOM 835 C C . GLY A 1 113 ? 7.484 -10.053 -3.779 1.00 69.94 113 GLY A C 1
ATOM 836 O O . GLY A 1 113 ? 8.464 -9.382 -3.454 1.00 69.94 113 GLY A O 1
ATOM 837 N N . SER A 1 114 ? 6.247 -9.552 -3.761 1.00 79.69 114 SER A N 1
ATOM 838 C CA . SER A 1 114 ? 5.943 -8.184 -3.350 1.00 79.69 114 SER A CA 1
ATOM 839 C C . SER A 1 114 ? 5.840 -8.088 -1.829 1.00 79.69 114 SER A C 1
ATOM 841 O O . SER A 1 114 ? 5.140 -8.879 -1.202 1.00 79.69 114 SER A O 1
ATOM 843 N N . ASN A 1 115 ? 6.521 -7.116 -1.222 1.00 84.19 115 ASN A N 1
ATOM 844 C CA . ASN A 1 115 ? 6.575 -6.970 0.231 1.00 84.19 115 ASN A CA 1
ATOM 845 C C . ASN A 1 115 ? 6.166 -5.566 0.670 1.00 84.19 115 ASN A C 1
ATOM 847 O O . ASN A 1 115 ? 6.485 -4.562 0.032 1.00 84.19 115 ASN A O 1
ATOM 851 N N . VAL A 1 116 ? 5.473 -5.505 1.805 1.00 77.38 116 VAL A N 1
ATOM 852 C CA . VAL A 1 116 ? 5.135 -4.259 2.492 1.00 77.38 116 VAL A CA 1
ATOM 853 C C . VAL A 1 116 ? 5.938 -4.214 3.781 1.00 77.38 116 VAL A C 1
ATOM 855 O O . VAL A 1 116 ? 5.814 -5.099 4.625 1.00 77.38 116 VAL A O 1
ATOM 858 N N . HIS A 1 117 ? 6.766 -3.188 3.925 1.00 79.62 117 HIS A N 1
ATOM 859 C CA . HIS A 1 117 ? 7.553 -2.943 5.123 1.00 79.62 117 HIS A CA 1
ATOM 860 C C . HIS A 1 117 ? 6.890 -1.815 5.927 1.00 79.62 117 HIS A C 1
ATOM 862 O O . HIS A 1 117 ? 6.658 -0.750 5.342 1.00 79.62 117 HIS A O 1
ATOM 868 N N . PRO A 1 118 ? 6.551 -2.055 7.211 1.00 76.81 118 PRO A N 1
ATOM 869 C CA . PRO A 1 118 ? 5.927 -1.063 8.087 1.00 76.81 118 PRO A CA 1
ATOM 870 C C . PRO A 1 118 ? 6.679 0.265 8.113 1.00 76.81 118 PRO A C 1
ATOM 872 O O . PRO A 1 118 ? 7.926 0.220 8.111 1.00 76.81 118 PRO A O 1
#

Sequence (118 aa):
PLPLAGDRRAWSLTTLGAVARGDALDSRLSVELSAQDGLYDISLRNQGNLDTAWPERVTLAVQGCEGVDALAGYALQQSPDLLTFTRLGDGRIAAGGQRAVGWARCTKIDQGGSNVHP

pLDDT: mean 89.31, std 8.38, range [60.16, 96.31]

Foldseek 3Di:
DQDDVPRQPDAHPLLVVCVVVVHDWDWDKAWDWDDDPQKTFIKIFTQTSGKDKQFQKKKWFAAAWPDKDFDDAWDWDDDRGMIMTGGRDIGIAHHRGMGTGIMIRGPDIDRVPIDTHD